Protein AF-A0A6B0X3F3-F1 (afdb_monomer)

Structure (mmCIF, N/CA/C/O backbone):
data_AF-A0A6B0X3F3-F1
#
_entry.id   AF-A0A6B0X3F3-F1
#
loop_
_atom_site.group_PDB
_atom_site.id
_atom_site.type_symbol
_atom_site.label_atom_id
_atom_site.label_alt_id
_atom_site.label_comp_id
_atom_site.label_asym_id
_atom_site.label_entity_id
_atom_site.label_seq_id
_atom_site.pdbx_PDB_ins_code
_atom_site.Cartn_x
_atom_site.Cartn_y
_atom_site.Cartn_z
_atom_site.occupancy
_atom_site.B_iso_or_equiv
_atom_site.auth_seq_id
_atom_site.auth_comp_id
_atom_site.auth_asym_id
_atom_site.auth_atom_id
_atom_site.pdbx_PDB_model_num
ATOM 1 N N . MET A 1 1 ? -2.000 -10.981 29.964 1.00 60.34 1 MET A N 1
ATOM 2 C CA . MET A 1 1 ? -3.377 -11.257 30.434 1.00 60.34 1 MET A CA 1
ATOM 3 C C . MET A 1 1 ? -4.121 -9.982 30.825 1.00 60.34 1 MET A C 1
ATOM 5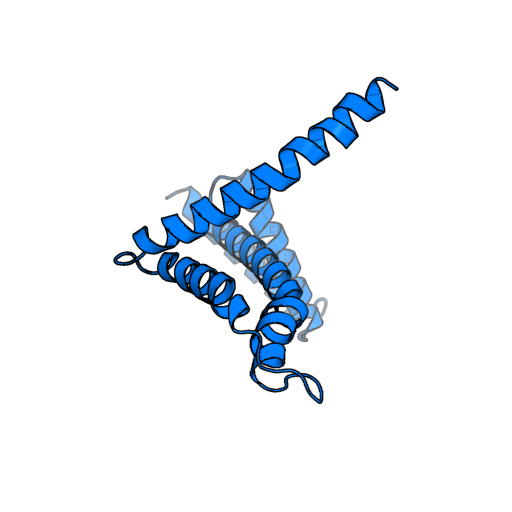 O O . MET A 1 1 ? -5.181 -9.761 30.268 1.00 60.34 1 MET A O 1
ATOM 9 N N . ARG A 1 2 ? -3.584 -9.114 31.703 1.00 69.00 2 ARG A N 1
ATOM 10 C CA . ARG A 1 2 ? -4.247 -7.849 32.105 1.00 69.00 2 ARG A CA 1
ATOM 11 C C . ARG A 1 2 ? -4.593 -6.923 30.923 1.00 69.00 2 ARG A C 1
ATOM 13 O O . ARG A 1 2 ? -5.725 -6.468 30.830 1.00 69.00 2 ARG A O 1
ATOM 20 N N . ASP A 1 3 ? -3.669 -6.756 29.978 1.00 69.00 3 ASP A N 1
ATOM 21 C CA . ASP A 1 3 ? -3.849 -5.905 28.786 1.00 69.00 3 ASP A CA 1
ATOM 22 C C . ASP A 1 3 ? -4.983 -6.405 27.860 1.00 69.00 3 ASP A C 1
ATOM 24 O O . ASP A 1 3 ? -5.694 -5.617 27.244 1.00 69.00 3 ASP A O 1
ATOM 28 N N . THR A 1 4 ? -5.211 -7.722 27.812 1.00 73.31 4 THR A N 1
ATOM 29 C CA . THR A 1 4 ? -6.266 -8.352 27.001 1.00 73.31 4 THR A CA 1
ATOM 30 C C . THR A 1 4 ? -7.664 -8.066 27.551 1.00 73.31 4 THR A C 1
ATOM 32 O O . THR A 1 4 ? -8.591 -7.851 26.778 1.00 73.31 4 THR A O 1
ATOM 35 N N . TYR A 1 5 ? -7.824 -8.018 28.877 1.00 77.81 5 TYR A N 1
ATOM 36 C CA . TYR A 1 5 ? -9.108 -7.692 29.506 1.00 77.81 5 TYR A CA 1
ATOM 37 C C . TYR A 1 5 ? -9.484 -6.222 29.329 1.00 77.81 5 TYR A C 1
ATOM 39 O O . TYR A 1 5 ? -10.652 -5.914 29.123 1.00 77.81 5 TYR A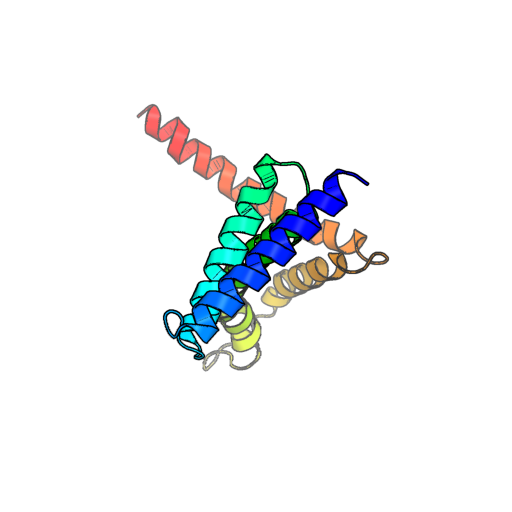 O 1
ATOM 47 N N . ILE A 1 6 ? -8.500 -5.322 29.357 1.00 77.31 6 ILE A N 1
ATOM 48 C CA . ILE A 1 6 ? -8.718 -3.889 29.118 1.00 77.31 6 ILE A CA 1
ATOM 49 C C . ILE A 1 6 ? -9.124 -3.659 27.659 1.00 77.31 6 ILE A C 1
ATOM 51 O O . ILE A 1 6 ? -10.067 -2.920 27.388 1.00 77.31 6 ILE A O 1
ATOM 55 N N . PHE A 1 7 ? -8.479 -4.368 26.730 1.00 76.44 7 PHE A N 1
ATOM 56 C CA . PHE A 1 7 ? -8.858 -4.378 25.320 1.00 76.44 7 PHE A CA 1
ATOM 57 C C . PHE A 1 7 ? -10.292 -4.888 25.097 1.00 76.44 7 PHE A C 1
ATOM 59 O O . PHE A 1 7 ? -11.092 -4.211 24.453 1.00 76.44 7 PHE A O 1
ATOM 66 N N . LEU A 1 8 ? -10.640 -6.048 25.665 1.00 79.62 8 LEU A N 1
ATOM 67 C CA . LEU A 1 8 ? -11.991 -6.608 25.559 1.00 79.62 8 LEU A CA 1
ATOM 68 C C . LEU A 1 8 ? -13.037 -5.700 26.215 1.00 79.62 8 LEU A C 1
ATOM 70 O O . LEU A 1 8 ? -14.115 -5.524 25.659 1.00 79.62 8 LEU A O 1
ATOM 74 N N . GLY A 1 9 ? -12.712 -5.084 27.353 1.00 83.81 9 GLY A N 1
ATOM 75 C CA . GLY A 1 9 ? -13.585 -4.128 28.030 1.00 83.81 9 GLY A CA 1
ATOM 76 C C . GLY A 1 9 ? -13.863 -2.884 27.186 1.00 83.81 9 GLY A C 1
ATOM 77 O O . GLY A 1 9 ? -15.017 -2.483 27.063 1.00 83.81 9 GLY A O 1
ATOM 78 N N . LEU A 1 10 ? -12.837 -2.309 26.550 1.00 83.19 10 LEU A N 1
ATOM 79 C CA . LEU A 1 10 ? -12.990 -1.155 25.659 1.00 83.19 10 LEU A CA 1
ATOM 80 C C . LEU A 1 10 ? -13.839 -1.506 24.432 1.00 83.19 10 LEU A C 1
ATOM 82 O O . LEU A 1 10 ? -14.721 -0.737 24.055 1.00 83.19 10 LEU A O 1
ATOM 86 N N . LEU A 1 11 ? -13.618 -2.682 23.842 1.00 83.75 11 LEU A N 1
ATOM 87 C CA . LEU A 1 11 ? -14.378 -3.139 22.680 1.00 83.75 11 LEU A CA 1
ATOM 88 C C . LEU A 1 11 ? -15.845 -3.410 23.039 1.00 83.75 11 LEU A C 1
ATOM 90 O O . LEU A 1 11 ? -16.740 -2.971 22.320 1.00 83.75 11 LEU A O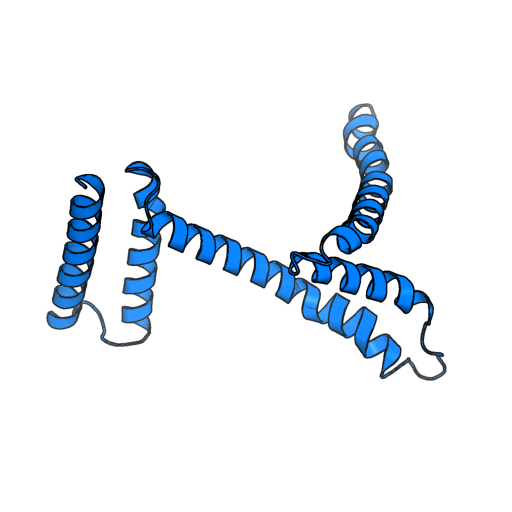 1
ATOM 94 N N . LEU A 1 12 ? -16.104 -4.064 24.173 1.00 86.06 12 LEU A N 1
ATOM 95 C CA . LEU A 1 12 ? -17.463 -4.290 24.670 1.00 86.06 12 LEU A CA 1
ATOM 96 C C . LEU A 1 12 ? -18.175 -2.975 24.999 1.00 86.06 12 LEU A C 1
ATOM 98 O O . LEU A 1 12 ? -19.340 -2.820 24.642 1.00 86.06 12 LEU A O 1
ATOM 102 N N . LEU A 1 13 ? -17.479 -2.017 25.618 1.00 89.19 13 LEU A N 1
ATOM 103 C CA . LEU A 1 13 ? -18.012 -0.679 25.877 1.00 89.19 13 LEU A CA 1
ATOM 104 C C . LEU A 1 13 ? -18.373 0.025 24.565 1.00 89.19 13 LEU A C 1
ATOM 106 O O . LEU A 1 13 ? -19.474 0.550 24.435 1.00 89.19 13 LEU A O 1
ATOM 110 N N . PHE A 1 14 ? -17.471 0.004 23.583 1.00 89.44 14 PHE A N 1
ATOM 111 C CA . PHE A 1 14 ? -17.702 0.608 22.275 1.00 89.44 14 PHE A CA 1
ATOM 112 C C . PHE A 1 14 ? -18.925 -0.007 21.584 1.00 89.44 14 PHE A C 1
ATOM 114 O O . PHE A 1 14 ? -19.797 0.719 21.111 1.00 89.44 14 PHE A O 1
ATOM 121 N N . VAL A 1 15 ? -19.044 -1.335 21.575 1.00 88.62 15 VAL A N 1
ATOM 122 C CA . VAL A 1 15 ? -20.201 -2.026 20.988 1.00 88.62 15 VAL A CA 1
ATOM 123 C C . VAL A 1 15 ? -21.490 -1.683 21.741 1.00 88.62 15 VAL A C 1
ATOM 125 O O . VAL A 1 15 ? -22.482 -1.333 21.105 1.00 88.62 15 VAL A O 1
ATOM 128 N N . ALA A 1 16 ? -21.479 -1.707 23.075 1.00 89.62 16 ALA A N 1
ATOM 129 C CA . ALA A 1 16 ? -22.650 -1.388 23.892 1.00 89.62 16 ALA A CA 1
ATOM 130 C C . ALA A 1 16 ? -23.137 0.056 23.682 1.00 89.62 16 ALA A C 1
ATOM 132 O O . ALA A 1 16 ? -24.338 0.284 23.536 1.00 89.62 16 ALA A O 1
ATOM 133 N N . VAL A 1 17 ? -22.213 1.020 23.605 1.00 90.69 17 VAL A N 1
ATOM 134 C CA . VAL A 1 17 ? -22.534 2.428 23.332 1.00 90.69 17 VAL A CA 1
ATOM 135 C C . VAL A 1 17 ? -23.160 2.579 21.948 1.00 90.69 17 VAL A C 1
ATOM 1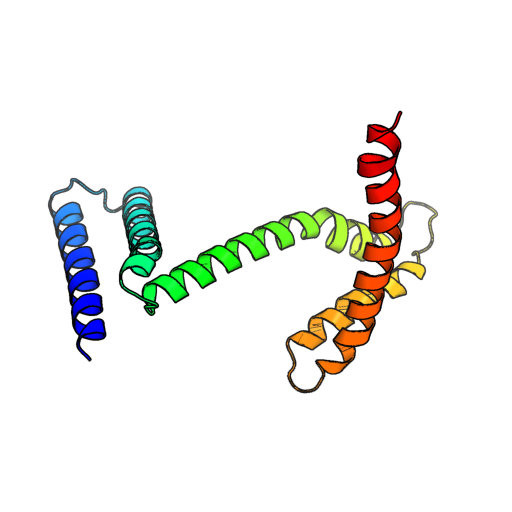37 O O . VAL A 1 17 ? -24.211 3.200 21.832 1.00 90.69 17 VAL A O 1
ATOM 140 N N . ASN A 1 18 ? -22.582 1.973 20.907 1.00 90.12 18 ASN A N 1
ATOM 141 C CA . ASN A 1 18 ? -23.131 2.076 19.553 1.00 90.12 18 ASN A CA 1
ATOM 142 C C . ASN A 1 18 ? -24.504 1.399 19.422 1.00 90.12 18 ASN A C 1
ATOM 144 O O . ASN A 1 18 ? -25.398 1.972 18.803 1.00 90.12 18 ASN A O 1
ATOM 148 N N . ILE A 1 19 ? -24.714 0.238 20.053 1.00 87.25 19 ILE A N 1
ATOM 149 C CA . ILE A 1 19 ? -26.035 -0.412 20.104 1.00 87.25 19 ILE A CA 1
ATOM 150 C C . ILE A 1 19 ? -27.052 0.502 20.797 1.00 87.25 19 ILE A C 1
ATOM 152 O O . ILE A 1 19 ? -28.157 0.675 20.287 1.00 87.25 19 ILE A O 1
ATOM 156 N N . GLY A 1 20 ? -26.678 1.127 21.917 1.00 87.38 20 GLY A N 1
ATOM 157 C CA . GLY A 1 20 ? -27.534 2.087 22.614 1.00 87.38 20 GLY A CA 1
ATOM 158 C C . GLY A 1 20 ? -27.869 3.320 21.768 1.00 87.38 20 GLY A C 1
ATOM 159 O O . GLY A 1 20 ? -29.014 3.763 21.757 1.00 87.38 20 GLY A O 1
ATOM 160 N N . LEU A 1 21 ? -26.902 3.854 21.019 1.00 86.25 21 LEU A N 1
ATOM 161 C CA . LEU A 1 21 ? -27.102 5.008 20.132 1.00 86.25 21 LEU A CA 1
ATOM 162 C C . LEU A 1 21 ? -28.014 4.685 18.940 1.00 86.25 21 LEU A C 1
ATOM 164 O O . LEU A 1 21 ? -28.843 5.511 18.562 1.00 86.25 21 LEU A O 1
ATOM 168 N N . VAL A 1 22 ? -27.900 3.483 18.374 1.00 87.88 22 VAL A N 1
ATOM 169 C CA . VAL A 1 22 ? -28.790 3.020 17.299 1.00 87.88 22 VAL A CA 1
ATOM 170 C C . VAL A 1 22 ? -30.200 2.757 17.839 1.00 87.88 22 VAL A C 1
ATOM 172 O O . VAL A 1 22 ? -31.180 3.185 17.236 1.00 87.88 22 VAL A O 1
ATOM 175 N N . ALA A 1 23 ? -30.323 2.111 1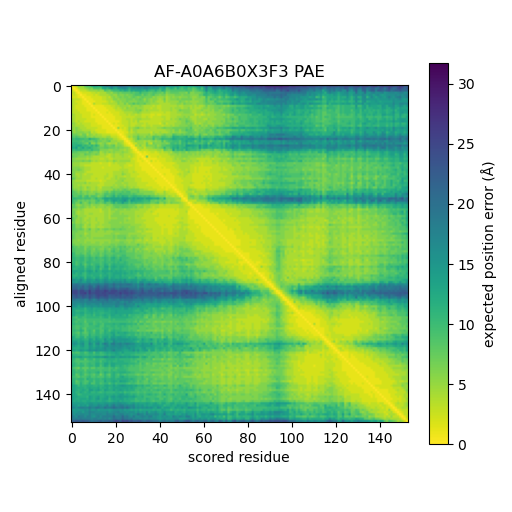9.003 1.00 85.81 23 ALA A N 1
ATOM 176 C CA . ALA A 1 23 ? -31.618 1.810 19.618 1.00 85.81 23 ALA A CA 1
ATOM 177 C C . ALA A 1 23 ? -32.393 3.073 20.037 1.00 85.81 23 ALA A C 1
ATOM 179 O O . ALA A 1 23 ? -33.617 3.103 19.941 1.00 85.81 23 ALA A O 1
ATOM 180 N N . ASN A 1 24 ? -31.685 4.123 20.461 1.00 86.44 24 ASN A N 1
ATOM 181 C CA . ASN A 1 24 ? -32.279 5.410 20.831 1.00 86.44 24 ASN A CA 1
ATOM 182 C C . ASN A 1 24 ? -32.612 6.307 19.624 1.00 86.44 24 ASN A C 1
ATOM 184 O O . ASN A 1 24 ? -33.116 7.413 19.812 1.00 86.44 24 ASN A O 1
ATOM 188 N N . GLY A 1 25 ? -32.315 5.870 18.395 1.00 82.69 25 GLY A N 1
ATOM 189 C CA . GLY A 1 25 ? -32.574 6.633 17.171 1.00 82.69 25 GLY A CA 1
ATOM 190 C C . GLY A 1 25 ? -31.664 7.850 16.965 1.00 82.69 25 GLY A C 1
ATOM 191 O O . GLY A 1 25 ? -31.884 8.613 16.028 1.00 82.69 25 GLY A O 1
ATOM 192 N N . THR A 1 26 ? -30.645 8.049 17.810 1.00 82.62 26 THR A N 1
ATOM 193 C CA . THR A 1 26 ? -29.634 9.106 17.642 1.00 82.62 26 THR A CA 1
ATOM 194 C C . THR A 1 26 ? -28.640 8.780 16.535 1.00 82.62 26 THR A C 1
ATOM 196 O O . THR A 1 26 ? -28.160 9.693 15.865 1.00 82.62 26 THR A O 1
ATOM 199 N N . LEU A 1 27 ? -28.335 7.496 16.328 1.00 83.81 27 LEU A N 1
ATOM 200 C CA . LEU A 1 27 ? -27.617 7.026 15.148 1.00 83.81 27 LEU A CA 1
ATOM 201 C C . LEU A 1 27 ? -28.604 6.431 14.143 1.00 83.81 27 LEU A C 1
ATOM 203 O O . LEU A 1 27 ? -29.357 5.515 14.473 1.00 83.81 27 LEU A O 1
ATOM 207 N N . ALA A 1 28 ? -28.563 6.915 12.903 1.00 82.81 28 ALA A N 1
ATOM 208 C CA . ALA A 1 28 ? -29.317 6.314 11.813 1.00 82.81 28 ALA A CA 1
ATOM 209 C C . ALA A 1 28 ? -28.785 4.901 11.516 1.00 82.81 28 ALA A C 1
ATOM 211 O O . ALA A 1 28 ? -27.580 4.675 11.471 1.00 82.81 28 ALA A O 1
ATOM 212 N N . ALA A 1 29 ? -29.677 3.934 11.296 1.00 83.38 29 ALA A N 1
ATOM 213 C CA . ALA A 1 29 ? -29.311 2.571 10.902 1.00 83.38 29 ALA A CA 1
ATOM 214 C C . ALA A 1 29 ? -29.068 2.468 9.382 1.00 83.38 29 ALA A C 1
ATOM 216 O O . ALA A 1 29 ? -29.594 1.582 8.709 1.00 83.38 29 ALA A O 1
ATOM 217 N N . ASP A 1 30 ? -28.317 3.417 8.830 1.00 88.19 30 ASP A N 1
ATOM 218 C CA . ASP A 1 30 ? -28.021 3.548 7.407 1.00 88.19 30 ASP A CA 1
ATOM 219 C C . ASP A 1 30 ? -26.500 3.567 7.152 1.00 88.19 30 ASP A C 1
ATOM 221 O O . ASP A 1 30 ? -25.680 3.365 8.054 1.00 88.19 30 ASP A O 1
ATOM 225 N N . TRP A 1 31 ? -26.102 3.812 5.901 1.00 88.19 31 TRP A N 1
ATOM 226 C CA . TRP A 1 31 ? -24.689 3.925 5.526 1.00 88.19 31 TRP A CA 1
ATOM 227 C C . TRP A 1 31 ? -23.963 5.052 6.266 1.00 88.19 31 TRP A C 1
ATOM 229 O O . TRP A 1 31 ? -22.759 4.945 6.505 1.00 88.19 31 TRP A O 1
ATOM 239 N N . THR A 1 32 ? -24.677 6.114 6.650 1.00 88.62 32 THR A N 1
ATOM 240 C CA . THR A 1 32 ? -24.087 7.236 7.385 1.00 88.62 32 THR A CA 1
ATOM 241 C C . THR A 1 32 ? -23.789 6.844 8.826 1.00 88.62 32 THR A C 1
ATOM 243 O O . THR A 1 32 ? -22.671 7.068 9.293 1.00 88.62 32 THR A O 1
ATOM 246 N N . GLY A 1 33 ? -24.713 6.154 9.499 1.00 88.50 33 GLY A N 1
ATOM 247 C CA . GLY A 1 33 ? -24.481 5.610 10.833 1.00 88.50 33 GLY A CA 1
ATOM 248 C C . GLY A 1 33 ? -23.352 4.591 10.858 1.00 88.50 33 GLY A C 1
ATOM 249 O O . GLY A 1 33 ? -22.470 4.682 11.711 1.00 88.50 33 GLY A O 1
ATOM 250 N N . LEU A 1 34 ? -23.300 3.680 9.881 1.00 89.31 34 LEU A N 1
ATOM 251 C CA . LEU A 1 34 ? -22.185 2.737 9.751 1.00 89.31 34 LEU A CA 1
ATOM 252 C C . LEU A 1 34 ? -20.853 3.483 9.572 1.00 89.31 34 LEU A C 1
ATOM 254 O O . LEU A 1 34 ? -19.879 3.169 10.258 1.00 89.31 34 LEU A O 1
ATOM 258 N N . GLY A 1 35 ? -20.821 4.510 8.717 1.00 89.56 35 GLY A N 1
ATOM 259 C CA . GLY A 1 35 ? -19.648 5.363 8.524 1.00 89.56 35 GLY A CA 1
ATOM 260 C C . GLY A 1 35 ? -19.182 6.045 9.813 1.00 89.56 35 GLY A C 1
ATOM 261 O O . GLY A 1 35 ? -17.987 6.036 10.107 1.00 89.56 35 GLY A O 1
ATOM 262 N N . ILE A 1 36 ? -20.110 6.568 10.619 1.00 91.31 36 ILE A N 1
ATOM 263 C CA . ILE A 1 36 ? -19.810 7.198 11.915 1.00 91.31 36 ILE A CA 1
ATOM 264 C C . ILE A 1 36 ? -19.221 6.178 12.898 1.00 91.31 36 ILE A C 1
ATOM 266 O O . ILE A 1 36 ? -18.205 6.466 13.535 1.00 91.31 36 ILE A O 1
ATOM 270 N N . ILE A 1 37 ? -19.802 4.976 12.992 1.00 91.56 37 ILE A N 1
ATOM 271 C CA . ILE A 1 37 ? -19.295 3.899 13.861 1.00 91.56 37 ILE A CA 1
ATOM 272 C C . ILE A 1 37 ? -17.878 3.509 13.436 1.00 91.56 37 ILE A C 1
ATOM 274 O O . ILE A 1 37 ? -16.982 3.416 14.275 1.00 91.56 37 ILE A O 1
ATOM 278 N N . VAL A 1 38 ? -17.646 3.314 12.138 1.00 90.69 38 VAL A N 1
ATOM 279 C CA . VAL A 1 38 ? -16.322 2.953 11.616 1.00 90.69 38 VAL A CA 1
ATOM 280 C C . VAL A 1 38 ? -15.311 4.074 11.864 1.00 90.69 38 VAL A C 1
ATOM 282 O O . VAL A 1 38 ? -14.207 3.793 12.326 1.00 90.69 38 VAL A O 1
ATOM 285 N N . ALA A 1 39 ? -15.677 5.338 11.636 1.00 90.56 39 ALA A N 1
ATOM 286 C CA . ALA A 1 39 ? -14.798 6.482 11.876 1.00 90.56 39 ALA A CA 1
ATOM 287 C C . ALA A 1 39 ? -14.418 6.617 13.361 1.00 90.56 39 ALA A C 1
ATOM 289 O O . ALA A 1 39 ? -13.236 6.757 13.694 1.00 90.56 39 ALA A O 1
ATOM 290 N N . ALA A 1 40 ? -15.398 6.514 14.262 1.00 91.62 40 ALA A N 1
ATOM 291 C CA . ALA A 1 40 ? -15.167 6.540 15.704 1.00 91.62 40 ALA A CA 1
ATOM 292 C C . ALA A 1 40 ? -14.306 5.349 16.159 1.00 91.62 40 ALA A C 1
ATOM 294 O O . ALA A 1 40 ? -13.350 5.527 16.916 1.00 91.62 40 ALA A O 1
ATOM 295 N N . GLY A 1 41 ? -14.592 4.148 15.649 1.00 91.25 41 GLY A N 1
ATOM 296 C CA . GLY A 1 41 ? -13.833 2.933 15.940 1.00 91.25 41 GLY A CA 1
ATOM 297 C C . GLY A 1 41 ? -12.377 3.019 15.482 1.00 91.25 41 GLY A C 1
ATOM 298 O O . GLY A 1 41 ? -11.477 2.703 16.256 1.00 91.25 41 GLY A O 1
ATOM 299 N N . MET A 1 42 ? -12.126 3.516 14.267 1.00 89.25 42 MET A N 1
ATOM 300 C CA . MET A 1 42 ? -10.772 3.719 13.733 1.00 89.25 42 MET A CA 1
ATOM 301 C C . MET A 1 42 ? -10.001 4.799 14.501 1.00 89.25 42 MET A C 1
ATOM 303 O O . MET A 1 42 ? -8.810 4.640 14.762 1.00 89.25 42 MET A O 1
ATOM 307 N N . THR A 1 43 ? -10.678 5.866 14.929 1.00 90.69 43 THR A N 1
ATOM 308 C CA . THR A 1 43 ? -10.076 6.922 15.759 1.00 90.69 43 THR A CA 1
ATOM 309 C C . THR A 1 43 ? -9.634 6.369 17.115 1.00 90.69 43 THR A C 1
ATOM 311 O O . THR A 1 43 ? -8.495 6.574 17.538 1.00 90.69 43 THR A O 1
ATOM 314 N N . LEU A 1 44 ? -10.501 5.598 17.779 1.00 89.38 44 LEU A N 1
ATOM 315 C CA . LEU A 1 44 ? -10.163 4.924 19.034 1.00 89.38 44 LEU A CA 1
ATOM 316 C C . LEU A 1 44 ? -9.062 3.871 18.849 1.00 89.38 44 LEU A C 1
ATOM 318 O O . LEU A 1 44 ? -8.199 3.733 19.716 1.00 89.38 44 LEU A O 1
ATOM 322 N N . ALA A 1 45 ? -9.062 3.155 17.723 1.00 87.94 45 ALA A N 1
ATOM 323 C CA . ALA A 1 45 ? -8.030 2.181 17.383 1.00 87.94 45 ALA A CA 1
ATOM 324 C C . ALA A 1 45 ? -6.644 2.825 17.242 1.00 87.94 45 ALA A C 1
ATOM 326 O O . ALA A 1 45 ? -5.667 2.281 17.756 1.00 87.94 45 ALA A O 1
ATOM 327 N N . LEU A 1 46 ? -6.559 4.005 16.622 1.00 88.31 46 LEU A N 1
ATOM 328 C CA . LEU A 1 46 ? -5.312 4.764 16.515 1.00 88.31 46 LEU A CA 1
ATOM 329 C C . LEU A 1 46 ? -4.854 5.313 17.872 1.00 88.31 46 LEU A C 1
ATOM 331 O O . LEU A 1 46 ? -3.693 5.145 18.241 1.00 88.31 46 LEU A O 1
ATOM 335 N N . TYR A 1 47 ? -5.762 5.894 18.664 1.00 86.81 47 TYR A N 1
ATOM 336 C CA . TYR A 1 47 ? -5.423 6.379 20.011 1.00 86.81 47 TYR A CA 1
ATOM 337 C C . TYR A 1 47 ? -5.051 5.263 20.991 1.00 86.81 47 TYR A C 1
ATOM 339 O O . TYR A 1 47 ? -4.369 5.510 21.987 1.00 86.81 47 TYR A O 1
ATOM 347 N N . SER A 1 48 ? -5.440 4.025 20.692 1.00 84.69 48 SER A N 1
ATOM 348 C CA . SER A 1 48 ? -5.087 2.843 21.473 1.00 84.69 48 SER A CA 1
ATOM 349 C C . SER A 1 48 ? -3.577 2.613 21.601 1.00 84.69 48 SER A C 1
ATOM 351 O O . SER A 1 48 ? -3.151 1.992 22.575 1.00 84.69 48 SER A O 1
ATOM 353 N N . PHE A 1 49 ? -2.765 3.174 20.695 1.00 80.12 49 PHE A N 1
ATOM 354 C CA . PHE A 1 49 ? -1.302 3.186 20.804 1.00 80.12 49 PHE A CA 1
ATOM 355 C C . PHE A 1 49 ? -0.803 3.742 22.145 1.00 80.12 49 PHE A C 1
ATOM 357 O O . PHE A 1 49 ? 0.166 3.228 22.705 1.00 80.12 49 PHE A O 1
ATOM 364 N N . LEU A 1 50 ? -1.493 4.746 22.709 1.00 82.00 50 LEU A N 1
ATOM 365 C CA . LEU A 1 50 ? -1.110 5.374 23.979 1.00 82.00 50 LEU A CA 1
ATOM 366 C C . LEU A 1 50 ? -1.099 4.375 25.147 1.00 82.00 50 LEU A C 1
ATOM 368 O O . LEU A 1 50 ? -0.406 4.584 26.141 1.00 82.00 50 LEU A O 1
ATOM 372 N N . TYR A 1 51 ? -1.853 3.281 25.024 1.00 71.06 51 TYR A N 1
ATOM 373 C CA . TYR A 1 51 ? -1.971 2.259 26.054 1.00 71.06 51 TYR A CA 1
ATOM 374 C C . TYR A 1 51 ? -0.981 1.093 25.895 1.00 71.06 51 TYR A C 1
ATOM 376 O O . TYR A 1 51 ? -0.993 0.238 26.782 1.00 71.06 51 TYR A O 1
ATOM 384 N N . LYS A 1 52 ? -0.140 1.077 24.830 1.00 71.06 52 LYS A N 1
ATOM 385 C CA . LYS A 1 52 ? 0.824 0.031 24.363 1.00 71.06 52 LYS A CA 1
ATOM 386 C C . LYS A 1 52 ? 0.431 -0.573 23.002 1.00 71.06 52 LYS A C 1
ATOM 388 O O . LYS A 1 52 ? -0.726 -0.506 22.602 1.00 71.06 52 LYS A O 1
ATOM 393 N N . ASP A 1 53 ? 1.386 -1.226 22.326 1.00 70.44 53 ASP A N 1
ATOM 394 C CA . ASP A 1 53 ? 1.181 -2.005 21.090 1.00 70.44 53 ASP A CA 1
ATOM 395 C C . ASP A 1 53 ? 0.079 -3.063 21.254 1.00 70.44 53 ASP A C 1
ATOM 397 O O . ASP A 1 53 ? 0.325 -4.182 21.722 1.00 70.44 53 ASP A O 1
ATOM 401 N N . ASN A 1 54 ? -1.143 -2.732 20.845 1.00 83.00 54 ASN A N 1
ATOM 402 C CA . ASN A 1 54 ? -2.278 -3.641 20.910 1.00 83.00 54 ASN A CA 1
ATOM 403 C C . ASN A 1 54 ? -2.700 -4.136 19.510 1.00 83.00 54 ASN A C 1
ATOM 405 O O . ASN A 1 54 ? -2.336 -3.538 18.493 1.00 83.00 54 ASN A O 1
ATOM 409 N N . PRO A 1 55 ? -3.455 -5.248 19.422 1.00 82.94 55 PRO A N 1
ATOM 410 C CA . PRO A 1 55 ? -3.891 -5.788 18.133 1.00 82.94 55 PRO A CA 1
ATOM 411 C C . PRO A 1 55 ? -4.769 -4.824 17.321 1.00 82.94 55 PRO A C 1
ATOM 413 O O . PRO A 1 55 ? -4.725 -4.850 16.096 1.00 82.94 55 PRO A O 1
ATOM 416 N N . LEU A 1 56 ? -5.548 -3.969 17.992 1.00 83.19 56 LEU A N 1
ATOM 417 C CA . LEU A 1 56 ? -6.471 -3.022 17.359 1.00 83.19 56 LEU A CA 1
ATOM 418 C C . LEU A 1 56 ? -5.734 -1.893 16.634 1.00 83.19 56 LEU A C 1
ATOM 420 O O . LEU A 1 56 ? -6.071 -1.549 15.507 1.00 83.19 56 LEU A O 1
ATOM 424 N N . PHE A 1 57 ? -4.699 -1.366 17.274 1.00 87.31 57 PHE A N 1
ATOM 425 C CA . PHE A 1 57 ? -3.792 -0.376 16.731 1.00 87.31 57 PHE A CA 1
ATOM 426 C C . PHE A 1 57 ? -3.051 -0.949 15.528 1.00 87.31 57 PHE A C 1
ATOM 428 O O . PHE A 1 57 ? -3.097 -0.349 14.463 1.00 87.31 57 PHE A O 1
ATOM 435 N N . LYS A 1 58 ? -2.468 -2.150 15.648 1.00 88.06 58 LYS A N 1
ATOM 436 C CA . LYS A 1 58 ? -1.787 -2.817 14.522 1.00 88.06 58 LYS A CA 1
ATOM 437 C C . LYS A 1 58 ? -2.721 -3.054 13.337 1.00 88.06 58 LYS A C 1
ATOM 439 O O . LYS A 1 58 ? -2.324 -2.892 12.188 1.00 88.06 58 LYS A O 1
ATOM 444 N N . PHE A 1 59 ? -3.977 -3.414 13.603 1.00 90.00 59 PHE A N 1
ATOM 445 C CA . PHE A 1 59 ? -4.989 -3.516 12.557 1.00 90.00 59 PHE A CA 1
ATOM 446 C C . PHE A 1 59 ? -5.237 -2.162 11.880 1.00 90.00 59 PHE A C 1
ATOM 448 O O . PHE A 1 59 ? -5.154 -2.077 10.655 1.00 90.00 59 PHE A O 1
ATOM 455 N N . ALA A 1 60 ? -5.492 -1.103 12.654 1.00 91.19 60 ALA A N 1
ATOM 456 C CA . ALA A 1 60 ? -5.716 0.235 12.110 1.00 91.19 60 ALA A CA 1
ATOM 457 C C . ALA A 1 60 ? -4.497 0.764 11.338 1.00 91.19 60 ALA A C 1
ATOM 459 O O . ALA A 1 60 ? -4.661 1.358 10.275 1.00 91.19 60 ALA A O 1
ATOM 460 N N . GLU A 1 61 ? -3.287 0.491 11.820 1.00 91.62 61 GLU A N 1
ATOM 461 C CA . GLU A 1 61 ? -2.025 0.807 11.154 1.00 91.62 61 GLU A CA 1
ATOM 462 C C . GLU A 1 61 ? -1.911 0.087 9.804 1.00 91.62 61 GLU A C 1
ATOM 464 O O . GLU A 1 61 ? -1.653 0.729 8.787 1.00 91.62 61 GLU A O 1
ATOM 469 N N . HIS A 1 62 ? -2.165 -1.223 9.748 1.00 93.56 62 HIS A N 1
ATOM 470 C CA . HIS A 1 62 ? -2.143 -1.973 8.488 1.00 93.56 62 HIS A CA 1
ATOM 471 C C . HIS A 1 62 ? -3.208 -1.499 7.498 1.00 93.56 62 HIS A C 1
ATOM 473 O O . HIS A 1 62 ? -2.921 -1.404 6.304 1.00 93.56 62 HIS A O 1
ATOM 479 N N . VAL A 1 63 ? -4.411 -1.166 7.973 1.00 94.56 63 VAL A N 1
ATOM 480 C CA . VAL A 1 63 ? -5.458 -0.569 7.131 1.00 94.56 63 VAL A CA 1
ATOM 481 C C . VAL A 1 63 ? -4.991 0.781 6.591 1.00 94.56 63 VAL A C 1
ATOM 483 O O . VAL A 1 63 ? -5.077 1.014 5.389 1.00 94.56 63 VAL A O 1
ATOM 486 N N . PHE A 1 64 ? -4.449 1.650 7.445 1.00 91.69 64 PHE A N 1
ATOM 487 C CA . PHE A 1 64 ? -3.996 2.982 7.053 1.00 91.69 64 PHE A CA 1
ATOM 488 C C . PHE A 1 64 ? -2.849 2.927 6.034 1.00 91.69 64 PHE A C 1
ATOM 490 O O . PHE A 1 64 ? -2.926 3.547 4.972 1.00 91.69 64 PHE A O 1
ATOM 497 N N . VAL A 1 65 ? -1.816 2.127 6.310 1.00 94.88 65 VAL A N 1
ATOM 498 C CA . VAL A 1 65 ? -0.690 1.911 5.388 1.00 94.88 65 VAL A CA 1
ATOM 499 C C . VAL A 1 65 ? -1.166 1.242 4.094 1.00 94.88 65 VAL A C 1
ATOM 501 O O . VAL A 1 65 ? -0.698 1.598 3.014 1.00 94.88 65 VAL A O 1
ATOM 504 N N . GLY A 1 66 ? -2.129 0.320 4.175 1.00 95.31 66 GLY A N 1
ATOM 505 C CA . GLY A 1 66 ? -2.744 -0.322 3.014 1.00 95.31 66 GLY A CA 1
ATOM 506 C C . GLY A 1 66 ? -3.483 0.667 2.112 1.00 95.31 66 GLY A C 1
ATOM 507 O O . GLY A 1 66 ? -3.279 0.656 0.898 1.00 95.31 66 GLY A O 1
ATOM 508 N N . VAL A 1 67 ? -4.283 1.568 2.690 1.00 95.50 67 VAL A N 1
ATOM 509 C CA . VAL A 1 67 ? -4.971 2.632 1.941 1.00 95.50 67 VAL A CA 1
ATOM 510 C C . VAL A 1 67 ? -3.956 3.565 1.285 1.00 95.50 67 VAL A C 1
ATOM 512 O O . VAL A 1 67 ? -4.072 3.827 0.087 1.00 95.50 67 VAL A O 1
ATOM 515 N N . ALA A 1 68 ? -2.922 3.994 2.015 1.00 94.62 68 ALA A N 1
ATOM 516 C CA . ALA A 1 68 ? -1.857 4.832 1.465 1.00 94.62 68 ALA A CA 1
ATOM 517 C C . ALA A 1 68 ? -1.135 4.151 0.286 1.00 94.62 68 ALA A C 1
ATOM 519 O O . ALA A 1 68 ? -0.942 4.764 -0.766 1.00 94.62 68 ALA A O 1
ATOM 520 N N . ALA A 1 69 ? -0.799 2.864 0.417 1.00 94.12 69 ALA A N 1
ATOM 521 C CA . ALA A 1 69 ? -0.202 2.084 -0.663 1.00 94.12 69 ALA A CA 1
ATOM 522 C C . ALA A 1 69 ? -1.151 1.943 -1.868 1.00 94.12 69 ALA A C 1
ATOM 524 O O . ALA A 1 69 ? -0.713 2.080 -3.011 1.00 94.12 69 ALA A O 1
ATOM 525 N N . SER A 1 70 ? -2.450 1.725 -1.627 1.00 94.25 70 SER A N 1
ATOM 526 C CA . SER A 1 70 ? -3.459 1.621 -2.690 1.00 94.25 70 SER A CA 1
ATOM 527 C C . SER A 1 70 ? -3.636 2.930 -3.457 1.00 94.25 70 SER A C 1
ATOM 529 O O . SER A 1 70 ? -3.790 2.907 -4.675 1.00 94.25 70 SER A O 1
ATOM 531 N N . TYR A 1 71 ? -3.553 4.070 -2.766 1.00 94.81 71 TYR A N 1
ATOM 532 C CA . TYR A 1 71 ? -3.643 5.386 -3.382 1.00 94.81 71 TYR A CA 1
ATOM 533 C C . TYR A 1 71 ? -2.476 5.615 -4.345 1.00 94.81 71 TYR A C 1
ATOM 535 O O . TYR A 1 71 ? -2.685 5.966 -5.505 1.00 94.81 71 TYR A O 1
ATOM 543 N N . ILE A 1 72 ? -1.248 5.330 -3.895 1.00 93.00 72 ILE A N 1
ATOM 544 C CA . ILE A 1 72 ? -0.051 5.424 -4.741 1.00 93.00 72 ILE A CA 1
ATOM 545 C C . ILE A 1 72 ? -0.169 4.475 -5.939 1.00 93.00 72 ILE A C 1
ATOM 547 O O . ILE A 1 72 ? 0.130 4.865 -7.067 1.00 93.00 72 ILE A O 1
ATOM 551 N N . PHE A 1 73 ? -0.629 3.243 -5.719 1.00 92.00 73 PHE A N 1
ATOM 552 C CA . PHE A 1 73 ? -0.847 2.284 -6.799 1.00 92.00 73 PHE A CA 1
ATOM 553 C C . PHE A 1 73 ? -1.876 2.791 -7.820 1.00 92.00 73 PHE A C 1
ATOM 555 O O . PHE A 1 73 ? -1.596 2.793 -9.017 1.00 92.00 73 PHE A O 1
ATOM 562 N N . GLY A 1 74 ? -3.026 3.290 -7.359 1.00 94.19 74 GLY A N 1
ATOM 563 C CA . GLY A 1 74 ? -4.074 3.847 -8.215 1.00 94.19 74 GLY A CA 1
ATOM 564 C C . GLY A 1 74 ? -3.594 5.045 -9.034 1.00 94.19 74 GLY A C 1
ATOM 565 O O . GLY A 1 74 ? -3.883 5.128 -10.226 1.00 94.19 74 GLY A O 1
ATOM 566 N N . GLN A 1 75 ? -2.780 5.917 -8.437 1.00 93.69 75 GLN A N 1
ATOM 567 C CA . GLN A 1 75 ? -2.196 7.068 -9.127 1.00 93.69 75 GLN A CA 1
ATOM 568 C C . GLN A 1 75 ? -1.266 6.667 -10.285 1.00 93.69 75 GLN A C 1
ATOM 570 O O . GLN A 1 75 ? -1.181 7.394 -11.274 1.00 93.69 75 GLN A O 1
ATOM 575 N N . ASN A 1 76 ? -0.591 5.519 -10.178 1.00 90.69 76 ASN A N 1
ATOM 576 C CA . ASN A 1 76 ? 0.319 5.000 -11.206 1.00 90.69 76 ASN A CA 1
ATOM 577 C C . ASN A 1 76 ? -0.359 4.005 -12.167 1.00 90.69 76 ASN A C 1
ATOM 579 O O . ASN A 1 76 ? 0.211 3.663 -13.203 1.00 90.69 76 ASN A O 1
ATOM 583 N N . TRP A 1 77 ? -1.576 3.547 -11.858 1.00 91.00 77 TRP A N 1
ATOM 584 C CA . TRP A 1 77 ? -2.283 2.553 -12.665 1.00 91.00 77 TRP A CA 1
ATOM 585 C C . TRP A 1 77 ? -2.545 3.042 -14.091 1.00 91.00 77 TRP A C 1
ATOM 587 O O . TRP A 1 77 ? -2.153 2.397 -15.059 1.00 91.00 77 TRP A O 1
ATOM 597 N N . TYR A 1 78 ? -3.192 4.197 -14.230 1.00 88.94 78 TYR A N 1
ATOM 598 C CA . TYR A 1 78 ? -3.552 4.714 -15.547 1.00 88.94 78 TYR A CA 1
ATOM 599 C C . TYR A 1 78 ? -2.353 5.255 -16.347 1.00 88.94 78 TYR A C 1
ATOM 601 O O . TYR A 1 78 ? -2.164 4.800 -17.473 1.00 88.94 78 TYR A O 1
ATOM 609 N N . PRO A 1 79 ? -1.520 6.177 -15.820 1.00 88.62 79 PRO A N 1
ATOM 610 C CA . PRO A 1 79 ? -0.446 6.761 -16.622 1.00 88.62 79 PRO A CA 1
ATOM 611 C C . PRO A 1 79 ? 0.663 5.752 -16.945 1.00 88.62 79 PRO A C 1
ATOM 613 O O . PRO A 1 79 ? 1.074 5.647 -18.094 1.00 88.62 79 PRO A O 1
ATOM 616 N N . THR A 1 80 ? 1.107 4.965 -15.964 1.00 87.81 80 THR A N 1
ATOM 617 C CA . THR A 1 80 ? 2.304 4.124 -16.107 1.00 87.81 80 THR A CA 1
ATOM 618 C C . THR A 1 80 ? 1.961 2.704 -16.547 1.00 87.81 80 THR A C 1
ATOM 620 O O . THR A 1 80 ? 2.468 2.221 -17.554 1.00 87.81 80 THR A O 1
ATOM 623 N N . LEU A 1 81 ? 1.088 2.004 -15.813 1.00 86.25 81 LEU A N 1
ATOM 624 C CA . LEU A 1 81 ? 0.776 0.607 -16.143 1.00 86.25 81 LEU A CA 1
ATOM 625 C C . LEU A 1 81 ? -0.047 0.498 -17.426 1.00 86.25 81 LEU A C 1
ATOM 627 O O . LEU A 1 81 ? 0.274 -0.309 -18.293 1.00 86.25 81 LEU A O 1
ATOM 631 N N . TYR A 1 82 ? -1.103 1.297 -17.563 1.00 86.25 82 TYR A N 1
ATOM 632 C CA . TYR A 1 82 ? -1.928 1.253 -18.763 1.00 86.25 82 TYR A CA 1
ATOM 633 C C . TYR A 1 82 ? -1.325 2.064 -19.912 1.00 86.25 82 TYR A C 1
ATOM 635 O O . TYR A 1 82 ? -1.134 1.510 -20.988 1.00 86.25 82 TYR A O 1
ATOM 643 N N . GLY A 1 83 ? -1.014 3.343 -19.693 1.00 84.38 83 GLY A N 1
ATOM 644 C CA . GLY A 1 83 ? -0.547 4.251 -20.744 1.00 84.38 83 GLY A CA 1
ATOM 645 C C . GLY A 1 83 ? 0.816 3.867 -21.312 1.00 84.38 83 GLY A C 1
ATOM 646 O O . GLY A 1 83 ? 0.923 3.558 -22.493 1.00 84.38 83 GLY A O 1
ATOM 647 N N . GLU A 1 84 ? 1.848 3.855 -20.471 1.00 83.56 84 GLU A N 1
ATOM 648 C CA . GLU A 1 84 ? 3.215 3.603 -20.940 1.00 83.56 84 GLU A CA 1
ATOM 649 C C . GLU A 1 84 ? 3.443 2.138 -21.323 1.00 83.56 84 GLU A C 1
ATOM 651 O O . GLU A 1 84 ? 4.125 1.878 -22.300 1.00 83.56 84 GLU A O 1
ATOM 656 N N . ILE A 1 85 ? 2.894 1.166 -20.587 1.00 84.19 85 ILE A N 1
ATOM 657 C CA . ILE A 1 85 ? 3.210 -0.252 -20.829 1.00 84.19 85 ILE A CA 1
ATOM 658 C C . ILE A 1 85 ? 2.203 -0.926 -21.771 1.00 84.19 85 ILE A C 1
ATOM 660 O O . ILE A 1 85 ? 2.593 -1.525 -22.771 1.00 84.19 85 ILE A O 1
ATOM 664 N N . ILE A 1 86 ? 0.910 -0.899 -21.436 1.00 83.62 86 ILE A N 1
ATOM 665 C CA . ILE A 1 86 ? -0.097 -1.705 -22.147 1.00 83.62 86 ILE A CA 1
ATOM 666 C C . ILE A 1 86 ? -0.507 -1.047 -23.468 1.00 83.62 86 ILE A C 1
ATOM 668 O O . ILE A 1 86 ? -0.557 -1.729 -24.494 1.00 83.62 86 ILE A O 1
ATOM 672 N N . ALA A 1 87 ? -0.820 0.249 -23.462 1.00 83.25 87 ALA A N 1
ATOM 673 C CA . ALA A 1 87 ? -1.321 0.957 -24.637 1.00 83.25 87 ALA A CA 1
ATOM 674 C C . ALA A 1 87 ? -0.247 1.051 -25.729 1.00 83.25 87 ALA A C 1
ATOM 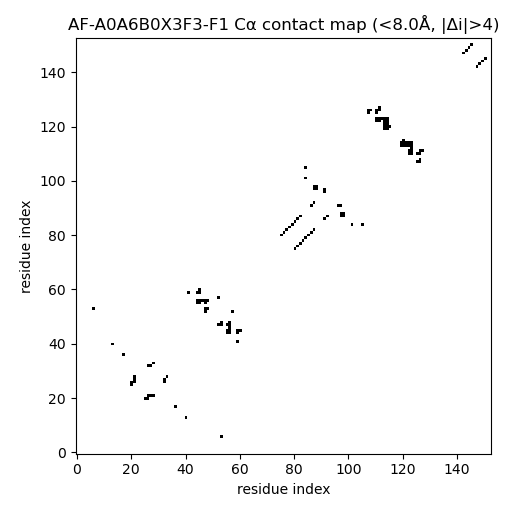676 O O . ALA A 1 87 ? -0.545 0.741 -26.878 1.00 83.25 87 ALA A O 1
ATOM 677 N N . GLU A 1 88 ? 1.002 1.330 -25.351 1.00 81.56 88 GLU A N 1
ATOM 678 C CA . GLU A 1 88 ? 2.158 1.375 -26.260 1.00 81.56 88 GLU A CA 1
ATOM 679 C C . GLU A 1 88 ? 2.377 0.062 -27.038 1.00 81.56 88 GLU A C 1
ATOM 681 O O . GLU A 1 88 ? 2.806 0.066 -28.191 1.00 81.56 88 GLU A O 1
ATOM 686 N N . TRP A 1 89 ? 2.073 -1.092 -26.432 1.00 77.81 89 TRP A N 1
ATOM 687 C CA . TRP A 1 89 ? 2.204 -2.394 -27.099 1.00 77.81 89 TRP A CA 1
ATOM 688 C C . TRP A 1 89 ? 0.951 -2.839 -27.850 1.00 77.81 89 TRP A C 1
ATOM 690 O O . TRP A 1 89 ? 1.062 -3.546 -28.852 1.00 77.81 89 TRP A O 1
ATOM 700 N N . THR A 1 90 ? -0.235 -2.492 -27.351 1.00 79.75 90 THR A N 1
ATOM 701 C CA . THR A 1 90 ? -1.509 -2.993 -27.898 1.00 79.75 90 THR A CA 1
ATOM 702 C C . THR A 1 90 ? -2.091 -2.101 -28.983 1.00 79.75 90 THR A C 1
ATOM 704 O O . THR A 1 90 ? -2.706 -2.618 -29.911 1.00 79.75 90 THR A O 1
ATOM 707 N N . ASN A 1 91 ? -1.876 -0.791 -28.891 1.00 76.94 91 ASN A N 1
ATOM 708 C CA . ASN A 1 91 ? -2.350 0.201 -29.848 1.00 76.94 91 ASN A CA 1
ATOM 709 C C . ASN A 1 91 ? -1.235 1.224 -30.114 1.00 76.94 91 ASN A C 1
ATOM 711 O O . ASN A 1 91 ? -1.368 2.379 -29.700 1.00 76.94 91 ASN A O 1
ATOM 715 N N . PRO A 1 92 ? -0.128 0.817 -30.766 1.00 73.88 92 PRO A N 1
ATOM 716 C CA . PRO A 1 92 ? 0.878 1.780 -31.193 1.00 73.88 92 PRO A CA 1
ATOM 717 C C . PRO A 1 92 ? 0.220 2.830 -32.103 1.00 73.88 92 PRO A C 1
ATOM 719 O O . PRO A 1 92 ? -0.709 2.512 -32.855 1.00 73.88 92 PRO A O 1
ATOM 722 N N . GLY A 1 93 ? 0.664 4.086 -32.000 1.00 71.88 93 GLY A N 1
ATOM 723 C CA . GLY A 1 93 ? 0.135 5.188 -32.808 1.00 71.88 93 GLY A CA 1
ATOM 724 C C . GLY A 1 93 ? 0.194 4.882 -34.309 1.00 71.88 93 GLY A C 1
ATOM 725 O O . GLY A 1 93 ? 0.996 4.062 -34.758 1.00 71.88 93 GLY A O 1
ATOM 726 N N . GLU A 1 94 ? -0.670 5.517 -35.109 1.00 62.22 94 GLU A N 1
ATOM 727 C CA . GLU A 1 94 ? -0.713 5.276 -36.558 1.00 62.22 94 GLU A CA 1
ATOM 728 C C . GLU A 1 94 ? 0.673 5.479 -37.201 1.00 62.22 94 GLU A C 1
ATOM 730 O O . GLU A 1 94 ? 1.192 6.591 -37.262 1.00 62.22 94 GLU A O 1
ATOM 735 N N . GLY A 1 95 ? 1.267 4.386 -37.695 1.00 67.62 95 GLY A N 1
ATOM 736 C CA . GLY A 1 95 ? 2.584 4.384 -38.342 1.00 67.62 95 GLY A CA 1
ATOM 737 C C . GLY A 1 95 ? 3.776 4.106 -37.418 1.00 67.62 95 GLY 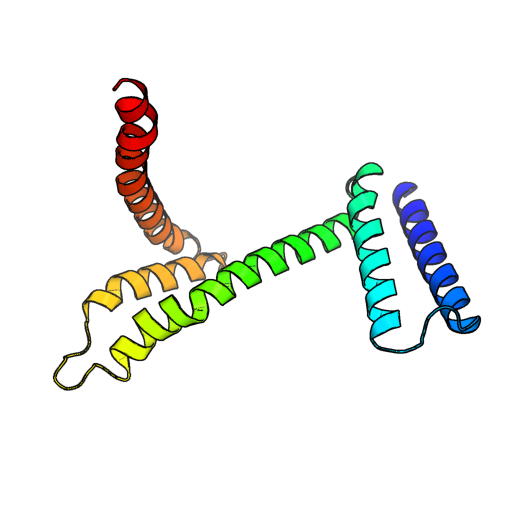A C 1
ATOM 738 O O . GLY A 1 95 ? 4.899 4.010 -37.914 1.00 67.62 95 GLY A O 1
ATOM 739 N N . GLU A 1 96 ? 3.559 3.925 -36.115 1.00 70.19 96 GLU A N 1
ATOM 740 C CA . GLU A 1 96 ? 4.614 3.581 -35.159 1.00 70.19 96 GLU A CA 1
ATOM 741 C C . GLU A 1 96 ? 4.720 2.067 -34.939 1.00 70.19 96 GLU A C 1
ATOM 743 O O . GLU A 1 96 ? 3.739 1.322 -34.922 1.00 70.19 96 GLU A O 1
ATOM 748 N N . THR A 1 97 ? 5.953 1.582 -34.792 1.00 71.56 97 THR A N 1
ATOM 749 C CA . THR A 1 97 ? 6.220 0.190 -34.414 1.00 71.56 97 THR A CA 1
ATOM 750 C C . THR A 1 97 ? 6.235 0.054 -32.894 1.00 71.56 97 THR A C 1
ATOM 752 O O . THR A 1 97 ? 6.795 0.939 -32.247 1.00 71.56 97 THR A O 1
ATOM 755 N N . PRO A 1 98 ? 5.753 -1.069 -32.322 1.00 74.62 98 PRO A N 1
ATOM 756 C CA . PRO A 1 98 ? 5.825 -1.313 -30.886 1.00 74.62 98 PRO A CA 1
ATOM 757 C C . PRO A 1 98 ? 7.235 -1.077 -30.351 1.00 74.62 98 PRO A C 1
ATOM 759 O O . PRO A 1 98 ? 8.211 -1.650 -30.853 1.00 74.62 98 PRO A O 1
ATOM 762 N N . ASN A 1 99 ? 7.354 -0.232 -29.332 1.00 78.75 99 ASN A N 1
ATOM 763 C CA . ASN A 1 99 ? 8.650 0.100 -28.777 1.00 78.75 99 ASN A CA 1
ATOM 764 C C . ASN A 1 99 ? 9.159 -1.040 -27.876 1.00 78.75 99 ASN A C 1
ATOM 766 O O . ASN A 1 99 ? 8.824 -1.178 -26.695 1.00 78.75 99 ASN A O 1
ATOM 770 N N . TRP A 1 100 ? 10.009 -1.882 -28.464 1.00 80.31 100 TRP A N 1
ATOM 771 C CA . TRP A 1 100 ? 10.623 -3.039 -27.810 1.00 80.31 100 TRP A CA 1
ATOM 772 C C . TRP A 1 100 ? 11.522 -2.670 -26.624 1.00 80.31 100 TRP A C 1
ATOM 774 O O . TRP A 1 100 ? 11.781 -3.520 -25.771 1.00 80.31 100 TRP A O 1
ATOM 784 N N . TRP A 1 101 ? 11.970 -1.413 -26.515 1.00 83.81 101 TRP A N 1
ATOM 785 C CA . TRP A 1 101 ? 12.771 -0.955 -25.377 1.00 83.81 101 TRP A CA 1
ATOM 786 C C . TRP A 1 101 ? 11.997 -1.013 -24.053 1.00 83.81 101 TRP A C 1
ATOM 788 O O . TRP A 1 101 ? 12.601 -1.212 -22.997 1.00 83.81 101 TRP A O 1
ATOM 798 N N . LEU A 1 102 ? 10.661 -0.941 -24.092 1.00 83.50 102 LEU A N 1
ATOM 799 C CA . LEU A 1 102 ? 9.817 -1.056 -22.899 1.00 83.50 102 LEU A CA 1
ATOM 800 C C . LEU A 1 102 ? 9.831 -2.458 -22.273 1.00 83.50 102 LEU A C 1
ATOM 802 O O . LEU A 1 102 ? 9.391 -2.634 -21.134 1.00 83.50 102 LEU A O 1
ATOM 806 N N . LEU A 1 103 ? 10.412 -3.459 -22.942 1.00 84.94 103 LEU A N 1
ATOM 807 C CA . LEU A 1 103 ? 10.663 -4.761 -22.322 1.00 84.94 103 LEU A CA 1
ATOM 808 C C . LEU A 1 103 ? 11.617 -4.657 -21.126 1.00 84.94 103 LEU A C 1
ATOM 810 O O . LEU A 1 103 ? 11.449 -5.368 -20.140 1.00 84.94 103 LEU A O 1
ATOM 814 N N . ALA A 1 104 ? 12.595 -3.753 -21.171 1.00 88.25 104 ALA A N 1
ATOM 815 C CA . ALA A 1 104 ? 13.534 -3.581 -20.068 1.00 88.25 104 ALA A CA 1
ATOM 816 C C . ALA A 1 104 ? 12.841 -3.125 -18.760 1.00 88.25 104 ALA A C 1
ATOM 818 O O . ALA A 1 104 ? 12.957 -3.838 -17.756 1.00 88.25 104 ALA A O 1
ATOM 819 N N . PRO A 1 105 ? 12.087 -2.003 -18.722 1.00 86.69 105 PRO A N 1
ATOM 820 C CA . PRO A 1 105 ? 11.392 -1.575 -17.509 1.00 86.69 105 PRO A CA 1
ATOM 821 C C . PRO A 1 105 ? 10.276 -2.537 -17.085 1.00 86.69 105 PRO A C 1
ATOM 823 O O . PRO A 1 105 ? 10.090 -2.742 -15.886 1.00 86.69 105 PRO A O 1
ATOM 826 N N . THR A 1 106 ? 9.577 -3.186 -18.021 1.00 88.25 106 THR A N 1
ATOM 827 C CA . THR A 1 106 ? 8.536 -4.173 -17.675 1.00 88.25 106 THR A CA 1
ATOM 828 C C . THR A 1 106 ? 9.124 -5.414 -17.014 1.00 88.25 106 THR A C 1
ATOM 830 O O . THR A 1 106 ? 8.617 -5.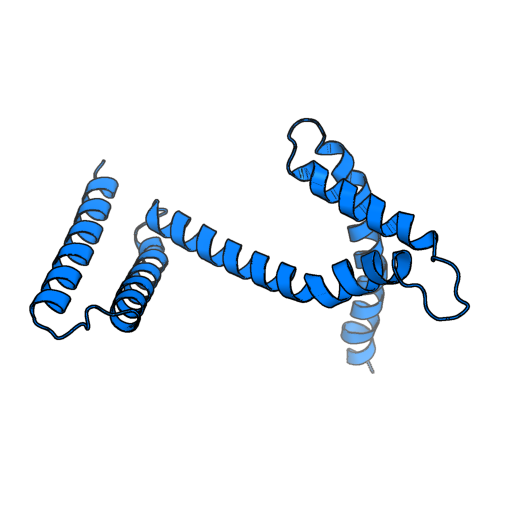844 -15.979 1.00 88.25 106 THR A O 1
ATOM 833 N N . VAL A 1 107 ? 10.235 -5.951 -17.525 1.00 92.00 107 VAL A N 1
ATOM 834 C CA . VAL A 1 107 ? 10.940 -7.074 -16.888 1.00 92.00 107 VAL A CA 1
ATOM 835 C C . VAL A 1 107 ? 11.440 -6.678 -15.501 1.00 92.00 107 VAL A C 1
ATOM 837 O O . VAL A 1 107 ? 11.233 -7.429 -14.550 1.00 92.00 107 VAL A O 1
ATOM 840 N N . LEU A 1 108 ? 12.032 -5.491 -15.339 1.00 91.62 108 LEU A N 1
ATOM 841 C CA . LEU A 1 108 ? 12.459 -5.000 -14.021 1.00 91.62 108 LEU A CA 1
ATOM 842 C C . LEU A 1 108 ? 11.272 -4.831 -13.052 1.00 91.62 108 LEU A C 1
ATOM 844 O O . LEU A 1 108 ? 11.385 -5.186 -11.876 1.00 91.62 108 LEU A O 1
ATOM 848 N N . GLY A 1 109 ? 10.122 -4.363 -13.540 1.00 89.31 109 GLY A N 1
ATOM 849 C CA . GLY A 1 109 ? 8.877 -4.286 -12.773 1.00 89.31 109 GLY A CA 1
ATOM 850 C C . GLY A 1 109 ? 8.337 -5.662 -12.369 1.00 89.31 109 GLY A C 1
ATOM 851 O O . GLY A 1 109 ? 7.961 -5.871 -11.218 1.00 89.31 109 GLY A O 1
ATOM 852 N N . LEU A 1 110 ? 8.373 -6.647 -13.267 1.00 90.81 110 LEU A N 1
ATOM 853 C CA . LEU A 1 110 ? 7.983 -8.026 -12.954 1.00 90.81 110 LEU A CA 1
ATOM 854 C C . LEU A 1 110 ? 8.945 -8.680 -11.953 1.00 90.81 110 LEU A C 1
ATOM 856 O O . LEU A 1 110 ? 8.508 -9.397 -11.052 1.00 90.81 110 LEU A O 1
ATOM 860 N N . LEU A 1 111 ? 10.245 -8.387 -12.045 1.00 93.31 111 LEU A N 1
ATOM 861 C CA . LEU A 1 111 ? 11.239 -8.830 -11.066 1.00 93.31 111 LEU A CA 1
ATOM 862 C C . LEU A 1 111 ? 10.965 -8.273 -9.662 1.00 93.31 111 LEU A C 1
ATOM 864 O O . LEU A 1 111 ? 11.246 -8.954 -8.678 1.00 93.31 111 LEU A O 1
ATOM 868 N N . MET A 1 112 ? 10.381 -7.077 -9.533 1.00 90.94 112 MET A N 1
ATOM 869 C CA . MET A 1 112 ? 9.933 -6.567 -8.229 1.00 90.94 112 MET A CA 1
ATOM 870 C C . MET A 1 112 ? 8.837 -7.436 -7.603 1.00 90.94 112 MET A C 1
ATOM 872 O O . MET A 1 112 ? 8.838 -7.622 -6.384 1.00 90.94 112 MET A O 1
ATOM 876 N N . LEU A 1 113 ? 7.943 -8.023 -8.404 1.00 90.62 113 LEU A N 1
ATOM 877 C CA . LEU A 1 113 ? 6.858 -8.874 -7.899 1.00 90.62 113 LEU A CA 1
ATOM 878 C C . LEU A 1 113 ? 7.370 -10.179 -7.278 1.00 90.62 113 LEU A C 1
ATOM 880 O O . LEU A 1 113 ? 6.711 -10.743 -6.402 1.00 90.62 113 LEU A O 1
ATOM 884 N N . THR A 1 114 ? 8.571 -10.648 -7.642 1.00 93.31 114 THR A N 1
ATOM 885 C CA . THR A 1 114 ? 9.143 -11.856 -7.022 1.00 93.31 114 THR A CA 1
ATOM 886 C C . THR A 1 114 ? 9.451 -11.668 -5.538 1.00 93.31 114 THR A C 1
ATOM 888 O O . THR A 1 114 ? 9.624 -12.660 -4.830 1.00 93.31 114 THR A O 1
ATOM 891 N N . ARG A 1 115 ? 9.444 -10.424 -5.037 1.00 89.19 115 ARG A N 1
ATOM 892 C CA . ARG A 1 115 ? 9.606 -10.091 -3.617 1.00 89.19 115 ARG A CA 1
ATOM 893 C C . ARG A 1 115 ? 8.529 -10.713 -2.723 1.00 89.19 115 ARG A C 1
ATOM 895 O O . ARG A 1 115 ? 8.809 -10.985 -1.560 1.00 89.19 115 ARG A O 1
ATOM 902 N N . PHE A 1 116 ? 7.332 -10.976 -3.251 1.00 88.88 116 PHE A N 1
ATOM 903 C CA . PHE A 1 116 ? 6.279 -11.677 -2.508 1.00 88.88 116 PHE A CA 1
ATOM 904 C C . PHE A 1 116 ? 6.578 -13.174 -2.323 1.00 88.88 116 PHE A C 1
ATOM 906 O O . PHE A 1 116 ? 6.009 -13.817 -1.443 1.00 88.88 116 PHE A O 1
ATOM 913 N N . SER A 1 117 ? 7.484 -13.744 -3.126 1.00 91.50 117 SER A N 1
ATOM 914 C CA . SER A 1 117 ? 7.907 -15.137 -3.010 1.00 91.50 117 SER A CA 1
ATOM 915 C C . SER A 1 117 ? 9.141 -15.268 -2.121 1.00 91.50 117 SER A C 1
ATOM 917 O O . SER A 1 117 ? 10.200 -14.714 -2.413 1.00 91.50 117 SER A O 1
ATOM 919 N N . LEU A 1 118 ? 9.053 -16.109 -1.087 1.00 80.44 118 LEU A N 1
ATOM 920 C CA . LEU A 1 118 ? 10.198 -16.441 -0.229 1.00 80.44 118 LEU A CA 1
ATOM 921 C C . LEU A 1 118 ? 11.334 -17.146 -1.000 1.00 80.44 118 LEU A C 1
ATOM 923 O O . LEU A 1 118 ? 12.495 -17.030 -0.621 1.00 80.44 118 LEU A O 1
ATOM 927 N N . ARG A 1 119 ? 11.018 -17.851 -2.099 1.00 90.56 119 ARG A N 1
ATOM 928 C CA . ARG A 1 119 ? 11.990 -18.622 -2.901 1.00 90.56 119 ARG A CA 1
ATOM 929 C C . ARG A 1 119 ? 12.693 -17.777 -3.964 1.00 90.56 119 ARG A C 1
ATOM 931 O O . ARG A 1 119 ? 13.888 -17.949 -4.193 1.00 90.56 119 ARG A O 1
ATOM 938 N N . PHE A 1 120 ? 11.959 -16.880 -4.620 1.00 90.25 120 PHE A N 1
ATOM 939 C CA . PHE A 1 120 ? 12.468 -16.068 -5.735 1.00 90.25 120 PHE A CA 1
ATOM 940 C C . PHE A 1 120 ? 12.730 -14.601 -5.360 1.00 90.25 120 PHE A C 1
ATOM 942 O O . PHE A 1 120 ? 13.088 -13.799 -6.222 1.00 90.25 120 PHE A O 1
ATOM 949 N N . GLY A 1 121 ? 12.622 -14.245 -4.077 1.00 87.50 121 GLY A N 1
ATOM 950 C CA . GLY A 1 121 ? 12.844 -12.879 -3.595 1.00 87.50 121 GLY A CA 1
ATOM 951 C C . GLY A 1 121 ? 14.267 -12.344 -3.798 1.00 87.50 121 GLY A C 1
ATOM 952 O O . GLY A 1 121 ? 14.492 -11.144 -3.704 1.00 87.50 121 GLY A O 1
ATOM 953 N N . TRP A 1 122 ? 15.251 -13.190 -4.117 1.00 91.69 122 TRP A N 1
ATOM 954 C CA . TRP A 1 122 ? 16.591 -12.718 -4.483 1.00 91.69 122 TRP A CA 1
ATOM 955 C C . TRP A 1 122 ? 16.613 -12.003 -5.843 1.00 91.69 122 TRP A C 1
ATOM 957 O O . TRP A 1 122 ? 17.433 -11.109 -6.038 1.00 91.69 122 TRP A O 1
ATOM 967 N N . LEU A 1 123 ? 15.694 -12.345 -6.753 1.00 92.19 123 LEU A N 1
ATOM 968 C CA . LEU A 1 123 ? 15.626 -11.778 -8.102 1.00 92.19 123 LEU A CA 1
ATOM 969 C C . LEU A 1 123 ? 15.220 -10.296 -8.084 1.00 92.19 123 LEU A C 1
ATOM 971 O O . LEU A 1 123 ? 15.716 -9.505 -8.885 1.00 92.19 123 LEU A O 1
ATOM 975 N N . SER A 1 124 ? 14.416 -9.887 -7.098 1.00 92.94 124 SER A N 1
ATOM 976 C CA . SER A 1 124 ? 14.036 -8.485 -6.922 1.00 92.94 124 SER A CA 1
ATOM 977 C C . SER A 1 124 ? 15.236 -7.594 -6.576 1.00 92.94 124 SER A C 1
ATOM 979 O O . SER A 1 124 ? 15.170 -6.382 -6.752 1.00 92.94 124 SER A O 1
ATOM 981 N N . ARG A 1 125 ? 16.363 -8.151 -6.106 1.00 92.38 125 ARG A N 1
ATOM 982 C CA . ARG A 1 125 ? 17.555 -7.360 -5.751 1.00 92.38 125 ARG A CA 1
ATOM 983 C C . ARG A 1 125 ? 18.155 -6.635 -6.955 1.00 92.38 125 ARG A C 1
ATOM 985 O O . ARG A 1 125 ? 18.619 -5.513 -6.789 1.00 92.38 125 ARG A O 1
ATOM 992 N N . TYR A 1 126 ? 18.103 -7.228 -8.150 1.00 93.56 126 TYR A N 1
ATOM 993 C CA . TYR A 1 126 ? 18.618 -6.597 -9.372 1.00 93.56 126 TYR A CA 1
ATOM 994 C C . TYR A 1 126 ? 17.792 -5.377 -9.769 1.00 93.56 126 TYR A C 1
ATOM 996 O O . TYR A 1 126 ? 18.342 -4.298 -9.978 1.00 93.56 126 TYR A O 1
ATOM 1004 N N . ALA A 1 127 ? 16.467 -5.526 -9.792 1.00 93.00 127 ALA A N 1
ATOM 1005 C CA . ALA A 1 127 ? 15.568 -4.413 -10.062 1.00 93.00 127 ALA A CA 1
ATOM 1006 C C . ALA A 1 127 ? 15.685 -3.316 -8.991 1.00 93.00 127 ALA A C 1
ATOM 1008 O O . ALA A 1 127 ? 15.680 -2.133 -9.322 1.00 93.00 127 ALA A O 1
ATOM 1009 N N . PHE A 1 128 ? 15.880 -3.692 -7.721 1.00 92.25 128 PHE A N 1
ATOM 1010 C CA . PHE A 1 128 ? 16.050 -2.724 -6.637 1.00 92.25 128 PHE A CA 1
ATOM 1011 C C . PHE A 1 128 ? 17.359 -1.940 -6.776 1.00 92.25 128 PHE A C 1
ATOM 1013 O O . PHE A 1 128 ? 17.356 -0.719 -6.647 1.00 92.25 128 PHE A O 1
ATOM 1020 N N . ALA A 1 129 ? 18.468 -2.621 -7.078 1.00 94.50 129 ALA A N 1
ATOM 1021 C CA . ALA A 1 129 ? 19.766 -1.984 -7.280 1.00 94.50 129 ALA A CA 1
ATOM 1022 C C . ALA A 1 129 ? 19.738 -0.997 -8.455 1.00 94.50 129 ALA A C 1
ATOM 1024 O O . ALA A 1 129 ? 20.236 0.121 -8.325 1.00 94.50 129 ALA A O 1
ATOM 1025 N N . PHE A 1 130 ? 19.103 -1.378 -9.569 1.00 94.19 130 PHE A N 1
ATOM 1026 C CA . PHE A 1 130 ? 18.908 -0.487 -10.711 1.00 94.19 130 PHE A CA 1
ATOM 1027 C C . PHE A 1 130 ? 18.074 0.744 -10.335 1.00 94.19 130 PHE A C 1
ATOM 1029 O O . PHE A 1 130 ? 18.495 1.871 -10.587 1.00 94.19 130 PHE A O 1
ATOM 1036 N N . PHE A 1 131 ? 16.926 0.543 -9.679 1.00 93.12 131 PHE A N 1
ATOM 1037 C CA . PHE A 1 131 ? 16.033 1.631 -9.274 1.00 93.12 131 PHE A CA 1
ATOM 1038 C C . PHE A 1 131 ? 16.705 2.624 -8.313 1.00 93.12 131 PHE A C 1
ATOM 1040 O O . PHE A 1 131 ? 16.608 3.838 -8.505 1.00 93.12 131 PHE A O 1
ATOM 1047 N N . VAL A 1 132 ? 17.423 2.122 -7.301 1.00 94.94 132 VAL A N 1
ATOM 1048 C CA . VAL A 1 132 ? 18.166 2.959 -6.347 1.00 94.94 132 VAL A CA 1
ATOM 1049 C C . VAL A 1 132 ? 19.314 3.689 -7.042 1.00 94.94 132 VAL A C 1
ATOM 1051 O O . VAL A 1 132 ? 19.478 4.885 -6.818 1.00 94.94 132 VAL A O 1
ATOM 1054 N N . GLY A 1 133 ? 20.073 3.013 -7.909 1.00 95.69 133 GLY A N 1
ATOM 1055 C CA . GLY A 1 133 ? 21.165 3.630 -8.665 1.00 95.69 133 GLY A CA 1
ATOM 1056 C C . GLY A 1 133 ? 20.682 4.757 -9.580 1.00 95.69 133 GLY A C 1
ATOM 1057 O O . GLY A 1 133 ? 21.246 5.850 -9.559 1.00 95.69 133 GLY A O 1
ATOM 1058 N N . LEU A 1 134 ? 19.591 4.527 -10.316 1.00 94.50 134 LEU A N 1
ATOM 1059 C CA . LEU A 1 134 ? 18.963 5.532 -11.174 1.00 94.50 134 LEU A CA 1
ATOM 1060 C C . LEU A 1 134 ? 18.447 6.718 -10.350 1.00 94.50 134 LEU A C 1
ATOM 1062 O O . LEU A 1 134 ? 18.738 7.870 -10.668 1.00 94.50 134 LEU A O 1
ATOM 1066 N N . THR A 1 135 ? 17.735 6.445 -9.254 1.00 94.44 135 THR A N 1
ATOM 1067 C CA . THR A 1 135 ? 17.190 7.494 -8.381 1.00 94.44 135 THR A CA 1
ATOM 1068 C C . THR A 1 135 ? 18.306 8.318 -7.745 1.00 94.44 135 THR A C 1
ATOM 1070 O O . THR A 1 135 ? 18.237 9.544 -7.759 1.00 94.44 135 THR A O 1
ATOM 1073 N N . ALA A 1 136 ? 19.364 7.687 -7.237 1.00 95.69 136 ALA A N 1
ATOM 1074 C CA . ALA A 1 136 ? 20.513 8.388 -6.669 1.00 95.69 136 ALA A CA 1
ATOM 1075 C C . ALA A 1 136 ? 21.232 9.240 -7.728 1.00 95.69 136 ALA A C 1
ATOM 1077 O O . ALA A 1 136 ? 21.537 10.404 -7.472 1.00 95.69 136 ALA A O 1
ATOM 1078 N N . GLY A 1 137 ? 21.427 8.700 -8.936 1.00 95.69 137 GLY A N 1
ATOM 1079 C CA . GLY A 1 137 ? 22.063 9.411 -10.046 1.00 95.69 137 GLY A CA 1
ATOM 1080 C C . GLY A 1 137 ? 21.308 10.668 -10.485 1.00 95.69 137 GLY A C 1
ATOM 1081 O O . GLY A 1 137 ? 21.938 11.668 -10.817 1.00 95.69 137 GLY A O 1
ATOM 1082 N N . LEU A 1 138 ? 19.972 10.652 -10.438 1.00 94.94 138 LEU A N 1
ATOM 1083 C CA . LEU A 1 138 ? 19.145 11.818 -10.777 1.00 94.94 138 LEU A CA 1
ATOM 1084 C C . LEU A 1 138 ? 18.971 12.795 -9.610 1.00 94.94 138 LEU A C 1
ATOM 1086 O O . LEU A 1 138 ? 18.922 14.009 -9.811 1.00 94.94 138 LEU A O 1
ATOM 1090 N N . THR A 1 139 ? 18.844 12.281 -8.387 1.00 94.69 139 THR A N 1
ATOM 1091 C CA . THR A 1 139 ? 18.536 13.114 -7.219 1.00 94.69 139 THR A CA 1
ATOM 1092 C C . THR A 1 139 ? 19.767 13.840 -6.695 1.00 94.69 139 THR A C 1
ATOM 1094 O O . THR A 1 139 ? 19.666 15.038 -6.453 1.00 94.69 139 THR A O 1
ATOM 1097 N N . ILE A 1 140 ? 20.927 13.186 -6.563 1.00 94.56 140 ILE A N 1
ATOM 1098 C CA . ILE A 1 140 ? 22.123 13.797 -5.953 1.00 94.56 140 ILE A CA 1
ATOM 1099 C C . ILE A 1 140 ? 22.528 15.105 -6.658 1.00 94.56 140 ILE A C 1
ATOM 1101 O O . ILE A 1 140 ? 22.629 16.122 -5.969 1.00 94.56 140 ILE A O 1
ATOM 1105 N N . PRO A 1 141 ? 22.689 15.154 -7.998 1.00 93.81 141 PRO A N 1
ATOM 1106 C CA . PRO A 1 141 ? 23.042 16.402 -8.672 1.00 93.81 141 PRO A CA 1
ATOM 1107 C C . PRO A 1 141 ? 21.956 17.466 -8.508 1.00 93.81 141 PRO A C 1
ATOM 1109 O O . PRO A 1 141 ? 22.266 18.620 -8.231 1.00 93.81 141 PRO A O 1
ATOM 1112 N N . ARG A 1 142 ? 20.677 17.075 -8.604 1.00 90.25 142 ARG A N 1
ATOM 1113 C CA . ARG A 1 142 ? 19.541 17.991 -8.444 1.00 90.25 142 ARG A CA 1
ATOM 1114 C C . ARG A 1 142 ? 19.509 18.609 -7.044 1.00 90.25 142 ARG A C 1
ATOM 1116 O O . ARG A 1 142 ? 19.300 19.811 -6.925 1.00 90.25 142 ARG A O 1
ATOM 1123 N N . TYR A 1 143 ? 19.755 17.822 -5.998 1.00 93.06 143 TYR A N 1
ATOM 1124 C CA . TYR A 1 143 ? 19.833 18.335 -4.631 1.00 93.06 143 TYR A CA 1
ATOM 1125 C C . TYR A 1 143 ? 20.999 19.313 -4.462 1.00 93.06 143 TYR A C 1
ATOM 1127 O O . TYR A 1 143 ? 20.809 20.377 -3.879 1.00 93.06 143 TYR A O 1
ATOM 1135 N N . ILE A 1 144 ? 22.177 18.998 -5.008 1.00 92.94 144 ILE A N 1
ATOM 1136 C CA . ILE A 1 144 ? 23.343 19.892 -4.952 1.00 92.94 144 ILE A CA 1
ATOM 1137 C C . ILE A 1 144 ? 23.035 21.217 -5.661 1.00 92.94 144 ILE A C 1
ATOM 1139 O O . ILE A 1 144 ? 23.234 22.284 -5.083 1.00 92.94 144 ILE A O 1
ATOM 1143 N N . SER A 1 145 ? 22.500 21.173 -6.881 1.00 89.44 145 SER A N 1
ATOM 1144 C CA . SER A 1 145 ? 22.176 22.388 -7.631 1.00 89.44 145 SER A CA 1
ATOM 1145 C C . SER A 1 145 ? 21.095 23.230 -6.951 1.00 89.44 145 SER A C 1
ATOM 1147 O O . SER A 1 145 ? 21.254 24.441 -6.836 1.00 89.44 145 SER A O 1
ATOM 1149 N N . SER A 1 146 ? 20.013 22.612 -6.470 1.00 88.88 146 SER A N 1
ATOM 1150 C CA . SER A 1 146 ? 18.860 23.345 -5.930 1.00 88.88 146 SER A CA 1
ATOM 1151 C C . SER A 1 146 ? 19.015 23.797 -4.480 1.00 88.88 146 SER A C 1
ATOM 1153 O O . SER A 1 146 ? 18.440 24.816 -4.115 1.00 88.88 146 SER A O 1
ATOM 1155 N N . PHE A 1 147 ? 19.737 23.052 -3.642 1.00 86.94 147 PHE A N 1
ATOM 1156 C CA . PHE A 1 147 ? 19.845 23.365 -2.213 1.00 86.94 147 PHE A CA 1
ATOM 1157 C C . PHE A 1 147 ? 21.213 23.891 -1.798 1.00 86.94 147 PHE A C 1
ATOM 1159 O O . PHE A 1 147 ? 21.291 24.524 -0.757 1.00 86.94 147 PHE A O 1
ATOM 1166 N N . ILE A 1 148 ? 22.282 23.636 -2.559 1.00 85.62 148 ILE A N 1
ATOM 1167 C CA . ILE A 1 148 ? 23.630 24.092 -2.190 1.00 85.62 148 ILE A CA 1
ATOM 1168 C C . ILE A 1 148 ? 24.036 25.272 -3.065 1.00 85.62 148 ILE A C 1
ATOM 1170 O O . ILE A 1 148 ? 24.323 26.343 -2.544 1.00 85.62 148 ILE A O 1
ATOM 1174 N N . LEU A 1 149 ? 24.027 25.103 -4.390 1.00 84.00 149 LEU A N 1
ATOM 1175 C CA . LEU A 1 149 ? 24.496 26.151 -5.303 1.00 84.00 149 LEU A CA 1
ATOM 1176 C C . LEU A 1 149 ? 23.550 27.357 -5.319 1.00 84.00 149 LEU A C 1
ATOM 1178 O O . LEU A 1 149 ? 24.000 28.477 -5.119 1.00 84.00 149 LEU A O 1
ATOM 1182 N N . ALA A 1 150 ? 22.240 27.120 -5.423 1.00 86.31 150 ALA A N 1
ATOM 1183 C CA . ALA A 1 150 ? 21.234 28.186 -5.387 1.00 86.31 150 ALA A CA 1
ATOM 1184 C C . ALA A 1 150 ? 21.102 28.904 -4.026 1.00 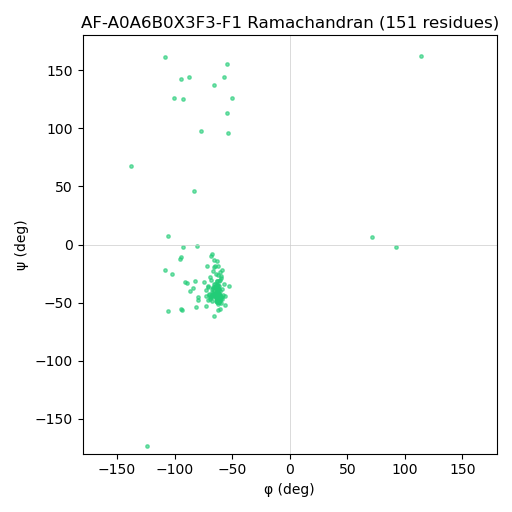86.31 150 ALA A C 1
ATOM 1186 O O . ALA A 1 150 ? 20.358 29.870 -3.926 1.00 86.31 150 ALA A O 1
ATOM 1187 N N . GLN A 1 151 ? 21.757 28.411 -2.967 1.00 75.25 151 GLN A N 1
ATOM 1188 C CA . GLN A 1 151 ? 21.820 29.097 -1.668 1.00 75.25 151 GLN A CA 1
ATOM 1189 C C . GLN A 1 151 ? 23.089 29.945 -1.495 1.00 75.25 151 GLN A C 1
ATOM 1191 O O . GLN A 1 151 ? 23.178 30.698 -0.527 1.00 75.25 151 GLN A O 1
ATOM 1196 N N . ILE A 1 152 ? 24.082 29.777 -2.374 1.00 83.50 152 ILE A N 1
ATOM 1197 C CA . ILE A 1 152 ? 25.368 30.490 -2.333 1.00 83.50 152 ILE A CA 1
ATOM 1198 C C . ILE A 1 152 ? 25.408 31.628 -3.368 1.00 83.50 152 ILE A C 1
ATOM 1200 O O . ILE A 1 152 ? 26.151 32.590 -3.169 1.00 83.50 152 ILE A O 1
ATOM 1204 N N . GLU A 1 153 ? 24.625 31.524 -4.446 1.00 64.31 153 GLU A N 1
ATOM 1205 C CA . GLU A 1 153 ? 24.286 32.638 -5.350 1.00 64.31 153 GLU A CA 1
ATOM 1206 C C . GLU A 1 153 ? 23.269 33.601 -4.718 1.00 64.31 153 GLU A C 1
ATOM 1208 O O . GLU A 1 153 ? 23.431 34.826 -4.927 1.00 64.31 153 GLU A O 1
#

Mean predicted aligned error: 8.35 Å

Solvent-accessible surface area (backbone atoms only — not comparable to full-atom values): 8450 Å² total; per-residue (Å²): 111,73,70,58,53,56,50,52,49,52,52,51,49,51,52,52,51,52,54,51,35,41,75,70,62,77,32,54,97,46,75,66,31,53,49,50,51,51,53,54,50,49,52,51,20,56,58,41,47,83,80,42,99,42,74,56,25,54,48,43,48,52,51,52,54,47,51,54,52,49,50,56,49,58,70,41,38,57,62,48,53,38,45,60,53,45,38,38,65,75,59,44,58,97,92,52,74,61,65,69,72,55,52,58,62,51,50,36,52,55,30,47,60,30,54,81,35,91,87,47,33,71,56,17,52,58,36,48,52,50,53,51,50,53,49,49,66,58,43,54,59,50,48,44,49,65,65,49,50,63,70,73,110

Sequence (153 aa):
MRDTYIFLGLLLLFVAVNIGLVANGTLAADWTGLGIIVAAGMTLALYSFLYKDNPLFKFAEHVFVGVAASYIFGQNWYPTLYGEIIAEWTNPGEGETPNWWLLAPTVLGLLMLTRFSLRFGWLSRYAFAFFVGLTAGLTIPRYISSFILAQIE

Secondary structure (DSSP, 8-state):
-HHHHHHHHHHHHHHHHHHHHHHTTSS-SSHHHHHHHHHHHHHHHHHGGGG-S-HHHHHHHHHHHHHHHHHHHHHHIIIIIIIIIIIHHHS--TTPPP-GGGHHHHHHHHHHHGGG-TTTTTTHHHHHHHHHHHHHHHHHHHHIIIIIGGGT-

pLDDT: mean 86.59, std 7.43, range [60.34, 95.69]

Radius of gyration: 24.84 Å; Cα contacts (8 Å, |Δi|>4): 72; chains: 1; bounding box: 58×51×70 Å

Foldseek 3Di:
DVVVVVVVVVVVVLVVVLVVCVVVVVAPPDPVSVVVSVVVQLVVLCVCVVVPDDPSVVVSVCVVVVVVVVVVVVVCCPCPVCNVAPCLQPPPPVPDDRDPVVVVVVVLVVQCVCCVPPVSVVSNVVSVVVVVVVCCVVVVVVCCVPPPVVVVD